Protein AF-A0A0D3BLN3-F1 (afdb_monomer_lite)

Structure (mmCIF, N/CA/C/O backbone):
data_AF-A0A0D3BLN3-F1
#
_entry.id   AF-A0A0D3BLN3-F1
#
loop_
_atom_site.group_PDB
_atom_site.id
_atom_site.type_symbol
_atom_site.label_atom_id
_atom_site.label_alt_id
_atom_site.label_comp_id
_atom_site.label_asym_id
_atom_site.label_entity_id
_atom_site.label_seq_id
_atom_site.pdbx_PDB_ins_code
_atom_site.Cartn_x
_atom_site.Cartn_y
_atom_site.Cartn_z
_atom_site.occupancy
_atom_site.B_iso_or_equiv
_atom_site.auth_seq_id
_atom_site.auth_comp_id
_atom_site.auth_asym_id
_atom_site.auth_atom_id
_atom_site.pdbx_PDB_model_num
ATOM 1 N N . MET A 1 1 ? 3.116 10.939 2.363 1.00 78.88 1 MET A N 1
ATOM 2 C CA . MET A 1 1 ? 2.546 9.571 2.457 1.00 78.88 1 MET A CA 1
ATOM 3 C C . MET A 1 1 ? 3.626 8.572 2.842 1.00 78.88 1 MET A C 1
ATOM 5 O O . MET A 1 1 ? 3.333 7.655 3.599 1.00 78.88 1 MET A O 1
ATOM 9 N N . ASP A 1 2 ? 4.854 8.776 2.370 1.00 84.81 2 ASP A N 1
ATOM 10 C CA . ASP A 1 2 ? 5.979 7.842 2.503 1.00 84.81 2 ASP A CA 1
ATOM 11 C C . ASP A 1 2 ? 6.351 7.542 3.940 1.00 84.81 2 ASP A C 1
ATOM 13 O O . ASP A 1 2 ? 6.530 6.384 4.280 1.00 84.81 2 ASP A O 1
ATOM 17 N N . VAL A 1 3 ? 6.323 8.543 4.816 1.00 88.19 3 VAL A N 1
ATOM 18 C CA . VAL A 1 3 ? 6.544 8.348 6.253 1.00 88.19 3 VAL A CA 1
ATOM 19 C C . VAL A 1 3 ? 5.638 7.256 6.844 1.00 88.19 3 VAL A C 1
ATOM 21 O O . VAL A 1 3 ? 6.102 6.374 7.561 1.00 88.19 3 VAL A O 1
ATOM 24 N N . PHE A 1 4 ? 4.347 7.251 6.501 1.00 90.88 4 PHE A N 1
ATOM 25 C CA . PHE A 1 4 ? 3.422 6.229 7.000 1.00 90.88 4 PHE A CA 1
ATOM 26 C C . PHE A 1 4 ? 3.628 4.869 6.307 1.00 90.88 4 PHE A C 1
ATOM 28 O O . PHE A 1 4 ? 3.431 3.825 6.917 1.00 90.88 4 PHE A O 1
ATOM 35 N N . ILE A 1 5 ? 4.049 4.855 5.040 1.00 91.25 5 ILE A N 1
ATOM 36 C CA . ILE A 1 5 ? 4.448 3.620 4.344 1.00 91.25 5 ILE A CA 1
ATOM 37 C C . ILE A 1 5 ? 5.713 3.024 4.982 1.00 91.25 5 ILE A C 1
ATOM 39 O O . ILE A 1 5 ? 5.778 1.813 5.186 1.00 91.25 5 ILE A O 1
ATOM 43 N N . ASN A 1 6 ? 6.678 3.861 5.365 1.00 89.31 6 ASN A N 1
ATOM 44 C CA . ASN A 1 6 ? 7.881 3.470 6.094 1.00 89.31 6 ASN A CA 1
ATOM 45 C C . ASN A 1 6 ? 7.524 2.904 7.469 1.00 89.31 6 ASN A C 1
ATOM 47 O O . ASN A 1 6 ? 8.066 1.873 7.849 1.00 89.31 6 ASN A O 1
ATOM 51 N N . LEU A 1 7 ? 6.553 3.504 8.166 1.00 92.69 7 LEU A N 1
ATOM 52 C CA . LEU A 1 7 ? 6.013 2.964 9.414 1.00 92.69 7 LEU A CA 1
ATOM 53 C C . LEU A 1 7 ? 5.456 1.545 9.217 1.00 92.69 7 LEU A C 1
ATOM 55 O O . LEU A 1 7 ? 5.794 0.637 9.971 1.00 92.69 7 LEU A O 1
ATOM 59 N N . LEU A 1 8 ? 4.632 1.323 8.186 1.00 93.69 8 LEU A N 1
ATOM 60 C CA . LEU A 1 8 ? 4.114 -0.017 7.878 1.00 93.69 8 LEU A CA 1
ATOM 61 C C . LEU A 1 8 ? 5.235 -1.001 7.519 1.00 93.69 8 LEU A C 1
ATOM 63 O O . LEU A 1 8 ? 5.170 -2.166 7.906 1.00 93.69 8 LEU A O 1
ATOM 67 N N . ARG A 1 9 ? 6.274 -0.534 6.816 1.00 92.06 9 ARG A N 1
ATOM 68 C CA . ARG A 1 9 ? 7.458 -1.335 6.491 1.00 92.06 9 ARG A CA 1
ATOM 69 C C . ARG A 1 9 ? 8.225 -1.744 7.748 1.00 92.06 9 ARG A C 1
ATOM 71 O O . ARG A 1 9 ? 8.541 -2.921 7.871 1.00 92.06 9 ARG A O 1
ATOM 78 N N . GLN A 1 10 ? 8.458 -0.813 8.672 1.00 91.00 10 GLN A N 1
ATOM 79 C CA . GLN A 1 10 ? 9.107 -1.069 9.960 1.00 91.00 10 GLN A CA 1
ATOM 80 C C . GLN A 1 10 ? 8.308 -2.099 10.768 1.00 91.00 10 GLN A C 1
ATOM 82 O O . GLN A 1 10 ? 8.830 -3.151 11.120 1.00 91.00 10 GLN A O 1
ATOM 87 N N . ARG A 1 11 ? 6.997 -1.875 10.938 1.00 94.38 11 ARG A N 1
ATOM 88 C CA . ARG A 1 11 ? 6.103 -2.818 11.633 1.00 94.38 11 ARG A CA 1
ATOM 89 C C . ARG A 1 11 ? 6.127 -4.221 11.019 1.00 94.38 11 ARG A C 1
ATOM 91 O O . ARG A 1 11 ? 6.076 -5.207 11.748 1.00 94.38 11 ARG A O 1
ATOM 98 N N . TYR A 1 12 ? 6.187 -4.320 9.690 1.00 94.38 12 TYR A N 1
ATOM 99 C CA . TYR A 1 12 ? 6.276 -5.600 8.985 1.00 94.38 12 TYR A CA 1
ATOM 100 C C . TYR A 1 12 ? 7.629 -6.291 9.167 1.00 94.38 12 TYR A C 1
ATOM 102 O O . TYR A 1 12 ? 7.666 -7.510 9.298 1.00 94.38 12 TYR A O 1
ATOM 110 N N . GLN A 1 13 ? 8.725 -5.531 9.193 1.00 90.44 13 GLN A N 1
ATOM 111 C CA . GLN A 1 13 ? 10.060 -6.064 9.471 1.00 90.44 13 GLN A CA 1
ATOM 112 C C . GLN A 1 13 ? 10.163 -6.602 10.901 1.00 90.44 13 GLN A C 1
ATOM 114 O O . GLN A 1 13 ? 10.694 -7.692 11.098 1.00 90.44 13 GLN A O 1
ATOM 119 N N . ASP A 1 14 ? 9.618 -5.874 11.876 1.00 92.75 14 ASP A N 1
ATOM 120 C CA . ASP A 1 14 ? 9.698 -6.251 13.288 1.00 92.75 14 ASP A CA 1
ATOM 121 C C . ASP A 1 14 ? 8.758 -7.415 13.632 1.00 92.75 14 ASP A C 1
ATOM 123 O O . ASP A 1 14 ? 9.100 -8.301 14.423 1.00 92.75 14 ASP A O 1
ATOM 127 N N . HIS A 1 15 ? 7.555 -7.425 13.049 1.00 93.88 15 HIS A N 1
ATOM 128 C CA . HIS A 1 15 ? 6.493 -8.373 13.390 1.00 93.88 15 HIS A CA 1
ATOM 129 C C . HIS A 1 15 ? 5.727 -8.888 12.157 1.00 93.88 15 HIS A C 1
ATOM 131 O O . HIS A 1 15 ? 4.517 -8.650 12.034 1.00 93.88 15 HIS A O 1
ATOM 137 N N . PRO A 1 16 ? 6.376 -9.642 11.250 1.00 93.31 16 PRO A N 1
ATOM 138 C CA . PRO A 1 16 ? 5.736 -10.144 10.031 1.00 93.31 16 PRO A CA 1
ATOM 139 C C . PRO A 1 16 ? 4.525 -11.046 10.316 1.00 93.31 16 PRO A C 1
ATOM 141 O O . PRO A 1 16 ? 3.570 -11.056 9.540 1.00 93.31 16 PRO A O 1
ATOM 144 N N . GLN A 1 17 ? 4.500 -11.734 11.463 1.00 94.31 17 GLN A N 1
ATOM 145 C CA . GLN A 1 17 ? 3.401 -12.610 11.884 1.00 94.31 17 GLN A CA 1
ATOM 146 C C . GLN A 1 17 ? 2.069 -11.883 12.132 1.00 94.31 17 GLN A C 1
ATOM 148 O O . GLN A 1 17 ? 1.027 -12.529 12.210 1.00 94.31 17 GLN A O 1
ATOM 153 N N . HIS A 1 18 ? 2.082 -10.554 12.286 1.00 94.44 18 HIS A N 1
ATOM 154 C CA . HIS A 1 18 ? 0.857 -9.761 12.434 1.00 94.44 18 HIS A CA 1
ATOM 155 C C . HIS A 1 18 ? 0.179 -9.450 11.093 1.00 94.44 18 HIS A C 1
ATOM 157 O O . HIS A 1 18 ? -0.935 -8.927 11.076 1.00 94.44 18 HIS A O 1
ATOM 163 N N . PHE A 1 19 ? 0.835 -9.748 9.971 1.00 96.06 19 PHE A N 1
ATOM 164 C CA . PHE A 1 19 ? 0.339 -9.445 8.638 1.00 96.06 19 PHE A CA 1
ATOM 165 C C . PHE A 1 19 ? -0.235 -10.688 7.967 1.00 96.06 19 PHE A C 1
ATOM 167 O O . PHE A 1 19 ? 0.141 -11.824 8.247 1.00 96.06 19 PHE A O 1
ATOM 174 N N . ARG A 1 20 ? -1.151 -10.465 7.023 1.00 94.75 20 ARG A N 1
ATOM 175 C CA . ARG A 1 20 ? -1.856 -11.530 6.301 1.00 94.75 20 ARG A CA 1
ATOM 176 C C . ARG A 1 20 ? -0.914 -12.439 5.505 1.00 94.75 20 ARG A C 1
ATOM 178 O O . ARG A 1 20 ? -1.281 -13.569 5.187 1.00 94.75 20 ARG A O 1
ATOM 185 N N . SER A 1 21 ? 0.250 -11.938 5.095 1.00 90.62 21 SER A N 1
ATOM 186 C CA . SER A 1 21 ? 1.186 -12.684 4.260 1.00 90.62 21 SER A CA 1
ATOM 187 C C . SER A 1 21 ? 2.630 -12.252 4.488 1.00 90.62 21 SER A C 1
ATOM 189 O O . SER A 1 21 ? 2.923 -11.065 4.540 1.00 90.62 21 SER A O 1
ATOM 191 N N . GLU A 1 22 ? 3.535 -13.231 4.495 1.00 85.56 22 GLU A N 1
ATOM 192 C CA . GLU A 1 22 ? 4.994 -13.035 4.496 1.00 85.56 22 GLU A CA 1
ATOM 193 C C . GLU A 1 22 ? 5.557 -12.637 3.114 1.00 85.56 22 GLU A C 1
ATOM 195 O O . GLU A 1 22 ? 6.760 -12.449 2.935 1.00 85.56 22 GLU A O 1
ATOM 200 N N . ARG A 1 23 ? 4.697 -12.526 2.093 1.00 86.56 23 ARG A N 1
ATOM 201 C CA . ARG A 1 23 ? 5.070 -12.144 0.722 1.00 86.56 23 ARG A CA 1
ATOM 202 C C . ARG A 1 23 ? 4.500 -10.778 0.367 1.00 86.56 23 ARG A C 1
ATOM 204 O O . ARG A 1 23 ? 3.853 -10.613 -0.667 1.00 86.56 23 ARG A O 1
ATOM 211 N N . MET A 1 24 ? 4.712 -9.812 1.252 1.00 88.44 24 MET A N 1
ATOM 212 C CA . MET A 1 24 ? 4.259 -8.435 1.094 1.00 88.44 24 MET A CA 1
ATOM 213 C C . MET A 1 24 ? 5.439 -7.470 1.000 1.00 88.44 24 MET A C 1
ATOM 215 O O . MET A 1 24 ? 6.502 -7.704 1.567 1.00 88.44 24 MET A O 1
ATOM 219 N N . CYS A 1 25 ? 5.243 -6.372 0.271 1.00 87.81 25 CYS A N 1
ATOM 220 C CA . CYS A 1 25 ? 6.199 -5.276 0.198 1.00 87.81 25 CYS A CA 1
ATOM 221 C C . CYS A 1 25 ? 5.449 -3.942 0.171 1.00 87.81 25 CYS A C 1
ATOM 223 O O . CYS A 1 25 ? 4.473 -3.786 -0.565 1.00 87.81 25 CYS A O 1
ATOM 225 N N . PHE A 1 26 ? 5.922 -2.987 0.970 1.00 89.31 26 PHE A N 1
ATOM 226 C CA . PHE A 1 26 ? 5.426 -1.616 1.006 1.00 89.31 26 PHE A CA 1
ATOM 227 C C . PHE A 1 26 ? 6.383 -0.714 0.225 1.00 89.31 26 PHE A C 1
ATOM 229 O O . PHE A 1 26 ? 7.485 -0.409 0.691 1.00 89.31 26 PHE A O 1
ATOM 236 N N . LEU A 1 27 ? 5.957 -0.313 -0.971 1.00 85.56 27 LEU A N 1
ATOM 237 C CA . LEU A 1 27 ? 6.724 0.537 -1.881 1.00 85.56 27 LEU A CA 1
ATOM 238 C C . LEU A 1 27 ? 6.333 2.004 -1.689 1.00 85.56 27 LEU A C 1
ATOM 240 O O . LEU A 1 27 ? 5.153 2.315 -1.517 1.00 85.56 27 LEU A O 1
ATOM 244 N N . ASP A 1 28 ? 7.321 2.892 -1.720 1.00 81.50 28 ASP A N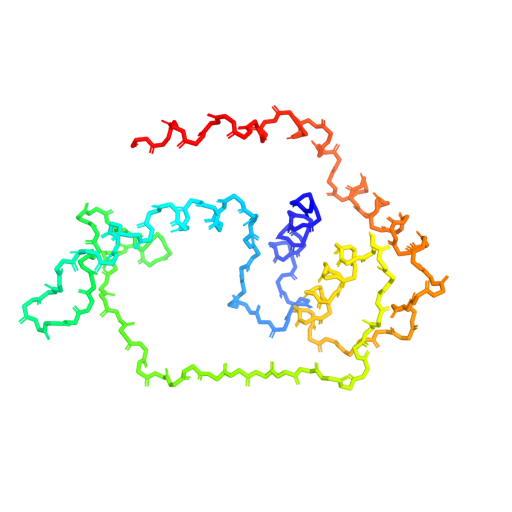 1
ATOM 245 C CA . ASP A 1 28 ? 7.098 4.336 -1.738 1.00 81.50 28 ASP A CA 1
ATOM 246 C C . ASP A 1 28 ? 6.638 4.826 -3.126 1.00 81.50 28 ASP A C 1
ATOM 248 O O . ASP A 1 28 ? 6.619 4.101 -4.132 1.00 81.50 28 ASP A O 1
ATOM 252 N N . HIS A 1 29 ? 6.225 6.091 -3.181 1.00 80.00 29 HIS A N 1
ATOM 253 C CA . HIS A 1 29 ? 5.788 6.695 -4.436 1.00 80.00 29 HIS A CA 1
ATOM 254 C C . HIS A 1 29 ? 6.952 7.003 -5.401 1.00 80.00 29 HIS A C 1
ATOM 256 O O . HIS A 1 29 ? 6.713 7.119 -6.609 1.00 80.00 29 HIS A O 1
ATOM 262 N N . ILE A 1 30 ? 8.192 7.111 -4.908 1.00 80.25 30 ILE A N 1
ATOM 263 C CA . ILE A 1 30 ? 9.392 7.395 -5.708 1.00 80.25 30 ILE A CA 1
ATOM 264 C C . ILE A 1 30 ? 9.680 6.210 -6.627 1.00 80.25 30 ILE A C 1
ATOM 266 O O . ILE A 1 30 ? 9.848 6.405 -7.833 1.00 80.25 30 ILE A O 1
ATOM 270 N N . PHE A 1 31 ? 9.607 4.981 -6.112 1.00 78.81 31 PHE A N 1
ATOM 271 C CA . PHE A 1 31 ? 9.728 3.762 -6.909 1.00 78.81 31 PHE A CA 1
ATOM 272 C C . PHE A 1 31 ? 8.732 3.758 -8.074 1.00 78.81 31 PHE A C 1
ATOM 274 O O . PHE A 1 31 ? 9.089 3.458 -9.211 1.00 78.81 31 PHE A O 1
ATOM 281 N N . SER A 1 32 ? 7.482 4.160 -7.826 1.00 79.88 32 SER A N 1
ATOM 282 C CA . SER A 1 32 ? 6.458 4.233 -8.878 1.00 79.88 32 SER A CA 1
ATOM 283 C C . SER A 1 32 ? 6.797 5.270 -9.957 1.00 79.88 32 SER A C 1
ATOM 285 O O . SER A 1 32 ? 6.510 5.054 -11.138 1.00 79.88 32 SER A O 1
ATOM 287 N N . ARG A 1 33 ? 7.421 6.394 -9.579 1.00 82.31 33 ARG A N 1
ATOM 288 C CA . ARG A 1 33 ? 7.885 7.425 -10.522 1.00 82.31 33 ARG A CA 1
ATOM 289 C C . ARG A 1 33 ? 9.068 6.938 -11.351 1.00 82.31 33 ARG A C 1
ATOM 291 O O . ARG A 1 33 ? 9.030 7.089 -12.571 1.00 82.31 33 ARG A O 1
ATOM 298 N N . GLN A 1 34 ? 10.066 6.331 -10.713 1.00 83.62 34 GLN A N 1
ATOM 299 C CA . GLN A 1 34 ? 11.221 5.743 -11.394 1.00 83.62 34 GLN A CA 1
ATOM 300 C C . GLN A 1 34 ? 10.779 4.638 -12.353 1.00 83.62 34 GLN A C 1
ATOM 302 O O . GLN A 1 34 ? 11.092 4.689 -13.538 1.00 83.62 34 GLN A O 1
ATOM 307 N N . TRP A 1 35 ? 9.938 3.712 -11.884 1.00 81.62 35 TRP A N 1
ATOM 308 C CA . TRP A 1 35 ? 9.373 2.657 -12.718 1.00 81.62 35 TRP A CA 1
ATOM 309 C C . TRP A 1 35 ? 8.662 3.225 -13.944 1.00 81.62 35 TRP A C 1
ATOM 311 O O . TRP A 1 35 ? 8.878 2.751 -15.055 1.00 81.62 35 TRP A O 1
ATOM 321 N N . ARG A 1 36 ? 7.837 4.268 -13.776 1.00 85.25 36 ARG A N 1
ATOM 322 C CA . ARG A 1 36 ? 7.168 4.936 -14.900 1.00 85.25 36 ARG A CA 1
ATOM 323 C C . ARG A 1 36 ? 8.166 5.541 -15.890 1.00 85.25 36 ARG A C 1
ATOM 325 O O . ARG A 1 36 ? 7.909 5.463 -17.089 1.00 85.25 36 ARG A O 1
ATOM 332 N N . ALA A 1 37 ? 9.242 6.157 -15.405 1.00 86.19 37 ALA A N 1
ATOM 333 C CA . ALA A 1 37 ? 10.267 6.766 -16.246 1.00 86.19 37 ALA A CA 1
ATOM 334 C C . ALA A 1 37 ? 11.050 5.715 -17.048 1.00 86.19 37 ALA A C 1
ATOM 336 O O . ALA A 1 37 ? 11.244 5.907 -18.241 1.00 86.19 37 ALA A O 1
ATOM 337 N N . SER A 1 38 ? 11.403 4.586 -16.427 1.00 82.69 38 SER A N 1
ATOM 338 C CA . SER A 1 38 ? 12.123 3.471 -17.064 1.00 82.69 38 SER A CA 1
ATOM 339 C C . SER A 1 38 ? 11.213 2.517 -17.849 1.00 82.69 38 SER A C 1
ATOM 341 O O . SER A 1 38 ? 11.690 1.657 -18.588 1.00 82.69 38 SER A O 1
ATOM 343 N N . TYR A 1 39 ? 9.888 2.629 -17.702 1.00 83.19 39 TYR A N 1
ATOM 344 C CA . TYR A 1 39 ? 8.936 1.728 -18.354 1.00 83.19 39 TYR A CA 1
ATOM 345 C C . TYR A 1 39 ? 9.037 1.709 -19.890 1.00 83.19 39 TYR A C 1
ATOM 347 O O . TYR A 1 39 ? 8.889 0.623 -20.456 1.00 83.19 39 TYR A O 1
ATOM 355 N N . PRO A 1 40 ? 9.265 2.834 -20.600 1.00 85.25 40 PRO A N 1
ATOM 356 C CA . PRO A 1 40 ? 9.489 2.817 -22.044 1.00 85.25 40 PRO A CA 1
ATOM 357 C C . PRO A 1 40 ? 10.718 1.997 -22.442 1.00 85.25 40 PRO A C 1
ATOM 359 O O . PRO A 1 40 ? 10.603 1.175 -23.352 1.00 85.25 40 PRO A O 1
ATOM 362 N N . ASP A 1 41 ? 11.833 2.155 -21.726 1.00 81.50 41 ASP A N 1
ATOM 363 C CA . ASP A 1 41 ? 13.080 1.427 -21.990 1.00 81.50 41 ASP A CA 1
ATOM 364 C C . ASP A 1 41 ? 12.862 -0.068 -21.780 1.00 81.50 41 ASP A C 1
ATOM 366 O O . ASP A 1 41 ? 13.037 -0.861 -22.708 1.00 81.50 41 ASP A O 1
ATOM 370 N N . PHE A 1 42 ? 12.293 -0.430 -20.624 1.00 75.50 42 PHE A N 1
ATOM 371 C CA . PHE A 1 42 ? 11.850 -1.794 -20.352 1.00 75.50 42 PHE A CA 1
ATOM 372 C C . PHE A 1 42 ? 10.937 -2.298 -21.472 1.00 75.50 42 PHE A C 1
ATOM 374 O O . PHE A 1 42 ? 11.123 -3.391 -21.983 1.00 75.50 42 PHE A O 1
ATOM 381 N N . LYS A 1 43 ? 9.956 -1.513 -21.930 1.00 77.38 43 LYS A N 1
ATOM 382 C CA . LYS A 1 43 ? 9.051 -1.925 -23.011 1.00 77.38 43 LYS A CA 1
ATOM 383 C C . LYS A 1 43 ? 9.755 -2.185 -24.341 1.00 77.38 43 LYS A C 1
ATOM 385 O O . LYS A 1 43 ? 9.277 -3.042 -25.084 1.00 77.38 43 LYS A O 1
ATOM 390 N N . SER A 1 44 ? 10.838 -1.471 -24.617 1.00 78.62 44 SER A N 1
ATOM 391 C CA . SER A 1 44 ? 11.621 -1.594 -25.844 1.00 78.62 44 SER A CA 1
ATOM 392 C C . SER A 1 44 ? 12.650 -2.730 -25.828 1.00 78.62 44 SER A C 1
ATOM 394 O O . SER A 1 44 ? 13.129 -3.112 -26.898 1.00 78.62 44 SER A O 1
ATOM 396 N N . ASP A 1 45 ? 12.945 -3.309 -24.660 1.00 74.44 45 ASP A N 1
ATOM 397 C CA . ASP A 1 45 ? 13.862 -4.442 -24.545 1.00 74.44 45 ASP A CA 1
ATOM 398 C C . ASP A 1 45 ? 13.396 -5.645 -25.366 1.00 74.44 45 ASP A C 1
ATOM 400 O O . ASP A 1 45 ? 12.257 -6.120 -25.267 1.00 74.44 45 ASP A O 1
ATOM 404 N N . LYS A 1 46 ? 14.325 -6.178 -26.165 1.00 73.00 46 LYS A N 1
ATOM 405 C CA . LYS A 1 46 ? 14.095 -7.398 -26.936 1.00 73.00 46 LYS A CA 1
ATOM 406 C C . LYS A 1 46 ? 13.993 -8.594 -25.991 1.00 73.00 46 LYS A C 1
ATOM 408 O O . LYS A 1 46 ? 14.762 -8.719 -25.035 1.00 73.00 46 LYS A O 1
ATOM 413 N N . GLY A 1 47 ? 13.036 -9.470 -26.291 1.00 70.75 47 GLY A N 1
ATOM 414 C CA . GLY A 1 47 ? 12.890 -10.743 -25.597 1.00 70.75 47 GLY A CA 1
ATOM 415 C C . GLY A 1 47 ? 14.109 -11.646 -25.784 1.00 70.75 47 GLY A C 1
ATOM 416 O O . GLY A 1 47 ? 14.933 -11.419 -26.676 1.00 70.75 47 GLY A O 1
ATOM 417 N N . ASP A 1 48 ? 14.216 -12.676 -24.949 1.00 69.56 48 ASP A N 1
ATOM 418 C CA . ASP A 1 48 ? 15.207 -13.731 -25.141 1.00 69.56 48 ASP A CA 1
ATOM 419 C C . ASP A 1 48 ? 14.963 -14.537 -26.439 1.00 69.56 48 ASP A C 1
ATOM 421 O O . ASP A 1 48 ? 14.029 -14.280 -27.204 1.00 69.56 48 ASP A O 1
ATOM 425 N N . ALA A 1 49 ? 15.808 -15.540 -26.700 1.00 67.38 49 ALA A N 1
ATOM 426 C CA . ALA A 1 49 ? 15.699 -16.403 -27.882 1.00 67.38 49 ALA A CA 1
ATOM 427 C C . ALA A 1 49 ? 14.345 -17.139 -28.003 1.00 67.38 49 ALA A C 1
ATOM 429 O O . ALA A 1 49 ? 14.001 -17.601 -29.088 1.00 67.38 49 ALA A O 1
ATOM 430 N N . ASN A 1 50 ? 13.571 -17.226 -26.918 1.00 65.50 50 ASN A N 1
ATOM 431 C CA . ASN A 1 50 ? 12.252 -17.850 -26.872 1.00 65.50 50 ASN A CA 1
ATOM 432 C C . ASN A 1 50 ? 11.109 -16.823 -26.967 1.00 65.50 50 ASN A C 1
ATOM 434 O O . ASN A 1 50 ? 9.941 -17.194 -26.851 1.00 65.50 50 ASN A O 1
ATOM 438 N N . GLY A 1 51 ? 11.418 -15.531 -27.140 1.00 61.75 51 GLY A N 1
ATOM 439 C CA . GLY A 1 51 ? 10.440 -14.443 -27.094 1.00 61.75 51 GLY A CA 1
ATOM 440 C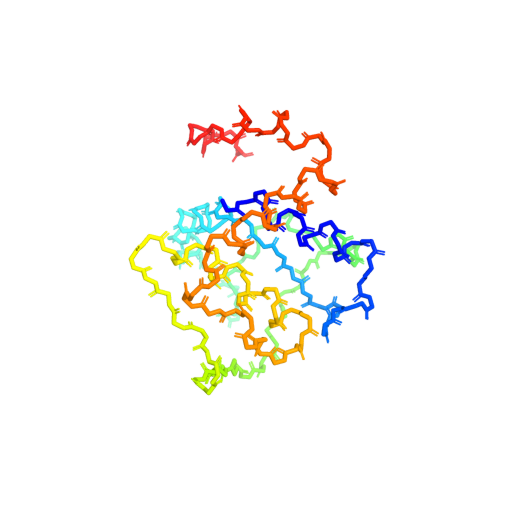 C . GLY A 1 51 ? 9.822 -14.240 -25.705 1.00 61.75 51 GLY A C 1
ATOM 441 O O . GLY A 1 51 ? 8.821 -13.532 -25.579 1.00 61.75 51 GLY A O 1
ATOM 442 N N . LEU A 1 52 ? 10.395 -14.863 -24.669 1.00 56.34 52 LEU A N 1
ATOM 443 C CA . LEU A 1 52 ? 9.915 -14.826 -23.295 1.00 56.34 52 LEU A CA 1
ATOM 444 C C . LEU A 1 52 ? 10.834 -13.942 -22.457 1.00 56.34 52 LEU A C 1
ATOM 446 O O . LEU A 1 52 ? 12.046 -14.088 -22.469 1.00 56.34 52 LEU A O 1
ATOM 450 N N . GLY A 1 53 ? 10.244 -13.030 -21.689 1.00 56.84 53 GLY A N 1
ATOM 451 C CA . GLY A 1 53 ? 11.001 -12.176 -20.781 1.00 56.84 53 GLY A CA 1
ATOM 452 C C . GLY A 1 53 ? 11.801 -11.097 -21.510 1.00 56.84 53 GLY A C 1
ATOM 453 O O . GLY A 1 53 ? 12.632 -11.350 -22.375 1.00 56.84 53 GLY A O 1
ATOM 454 N N . ARG A 1 54 ? 11.558 -9.848 -21.121 1.00 63.56 54 ARG A N 1
ATOM 455 C CA . ARG A 1 54 ? 12.499 -8.760 -21.389 1.00 63.56 54 ARG A CA 1
ATOM 456 C C . ARG A 1 54 ? 13.785 -9.116 -20.660 1.00 63.56 54 ARG A C 1
ATOM 458 O O . ARG A 1 54 ? 13.708 -9.532 -19.502 1.00 63.56 54 ARG A O 1
ATOM 465 N N . ARG A 1 55 ? 14.922 -9.068 -21.355 1.00 56.50 55 ARG A N 1
ATOM 466 C CA . ARG A 1 55 ? 16.222 -9.470 -20.810 1.00 56.50 55 ARG A CA 1
ATOM 467 C C . ARG A 1 55 ? 16.399 -8.787 -19.451 1.00 56.50 55 ARG A C 1
ATOM 469 O O . ARG A 1 55 ? 16.419 -7.564 -19.392 1.00 56.50 55 ARG A O 1
ATOM 476 N N . LEU A 1 56 ? 16.487 -9.556 -18.360 1.00 59.06 56 LEU A N 1
ATOM 477 C CA . LEU A 1 56 ? 16.982 -8.984 -17.108 1.00 59.06 56 LEU A CA 1
ATOM 478 C C . LEU A 1 56 ? 18.364 -8.412 -17.448 1.00 59.06 56 LEU A C 1
ATOM 480 O O . LEU A 1 56 ? 19.163 -9.153 -18.040 1.00 59.06 56 LEU A O 1
ATOM 484 N N . PRO A 1 57 ? 18.625 -7.116 -17.201 1.00 57.69 57 PRO A N 1
ATOM 485 C CA . PRO A 1 57 ? 19.902 -6.525 -17.564 1.00 57.69 57 PRO A CA 1
ATOM 486 C C . PRO A 1 57 ? 21.026 -7.383 -16.977 1.00 57.69 57 PRO A C 1
ATOM 488 O O . PRO A 1 57 ? 20.901 -7.926 -15.874 1.00 57.69 57 PRO A O 1
ATOM 491 N N . GLY A 1 58 ? 22.095 -7.586 -17.752 1.00 57.00 58 GLY A N 1
ATOM 492 C CA . GLY A 1 58 ? 23.245 -8.356 -17.282 1.00 57.00 58 GLY A CA 1
ATOM 493 C C . GLY A 1 58 ? 23.739 -7.764 -15.962 1.00 57.00 58 GLY A C 1
ATOM 494 O O . GLY A 1 58 ? 24.038 -6.577 -15.916 1.00 57.00 58 GLY A O 1
ATOM 495 N N . GLY A 1 59 ? 23.760 -8.569 -14.897 1.00 61.88 59 GLY A N 1
ATOM 496 C CA . GLY A 1 59 ? 24.064 -8.107 -13.535 1.00 61.88 59 GLY A CA 1
ATOM 497 C C . GLY A 1 59 ? 22.893 -8.175 -12.549 1.00 61.88 59 GLY A C 1
ATOM 498 O O . GLY A 1 59 ? 23.117 -8.008 -11.354 1.00 61.88 59 GLY A O 1
ATOM 499 N N . ALA A 1 60 ? 21.668 -8.476 -12.999 1.00 66.75 60 ALA A N 1
ATOM 500 C CA . ALA A 1 60 ? 20.567 -8.767 -12.081 1.00 66.75 60 ALA A CA 1
ATOM 501 C C . ALA A 1 60 ? 20.934 -9.937 -11.149 1.00 66.75 60 ALA A C 1
ATOM 503 O O . ALA A 1 60 ? 21.449 -10.963 -11.601 1.00 66.75 60 ALA A O 1
ATOM 504 N N . TRP A 1 61 ? 20.659 -9.784 -9.854 1.00 65.25 61 TRP A N 1
ATOM 505 C CA . TRP A 1 61 ? 21.007 -10.759 -8.823 1.00 65.25 61 TRP A CA 1
ATOM 506 C C . TRP A 1 61 ? 19.830 -10.955 -7.868 1.00 65.25 61 TRP A C 1
ATOM 508 O O . TRP A 1 61 ? 19.237 -9.988 -7.388 1.00 65.25 61 TRP A O 1
ATOM 518 N N . ASN A 1 62 ? 19.455 -12.203 -7.596 1.00 71.38 62 ASN A N 1
ATOM 519 C CA . ASN A 1 62 ? 18.486 -12.513 -6.559 1.00 71.38 62 ASN A CA 1
ATOM 520 C C . ASN A 1 62 ? 19.232 -12.590 -5.227 1.00 71.38 62 ASN A C 1
ATOM 522 O O . ASN A 1 62 ? 19.694 -13.655 -4.829 1.00 71.38 62 ASN A O 1
ATOM 526 N N . TYR A 1 63 ? 19.336 -11.456 -4.536 1.00 70.00 63 TYR A N 1
ATOM 527 C CA . TYR A 1 63 ? 20.043 -11.354 -3.255 1.00 70.00 63 TYR A CA 1
ATOM 528 C C . TYR A 1 63 ? 19.501 -12.286 -2.171 1.00 70.00 63 TYR A C 1
ATOM 530 O O . TYR A 1 63 ? 20.262 -12.720 -1.314 1.00 70.00 63 TYR A O 1
ATOM 538 N N . HIS A 1 64 ? 18.212 -12.630 -2.222 1.00 67.06 64 HIS A N 1
ATOM 539 C CA . HIS A 1 64 ? 17.628 -13.581 -1.281 1.00 67.06 64 HIS A CA 1
ATOM 540 C C . HIS A 1 64 ? 18.086 -15.019 -1.565 1.00 67.06 64 HIS A C 1
ATOM 542 O O . HIS A 1 64 ? 18.314 -15.788 -0.637 1.00 67.06 64 HIS A O 1
ATOM 548 N N . ALA A 1 65 ? 18.180 -15.408 -2.839 1.00 77.12 65 ALA A N 1
ATOM 549 C CA . ALA A 1 65 ? 18.546 -16.770 -3.232 1.00 77.12 65 ALA A CA 1
ATOM 550 C C . ALA A 1 65 ? 20.055 -16.974 -3.426 1.00 77.12 65 ALA A C 1
ATOM 552 O O . ALA A 1 65 ? 20.509 -18.111 -3.439 1.00 77.12 65 ALA A O 1
ATOM 553 N N . GLY A 1 66 ? 20.837 -15.903 -3.575 1.00 81.44 66 GLY A N 1
ATOM 554 C CA . GLY A 1 66 ? 22.261 -16.022 -3.871 1.00 81.44 66 GLY A CA 1
ATOM 555 C C . GLY A 1 66 ? 22.570 -16.325 -5.343 1.00 81.44 66 GLY A C 1
ATOM 556 O O . GLY A 1 66 ? 23.657 -16.807 -5.654 1.00 81.44 66 GLY A O 1
ATOM 557 N N . GLU A 1 67 ? 21.612 -16.117 -6.248 1.00 81.44 67 GLU A N 1
ATOM 558 C CA . GLU A 1 67 ? 21.656 -16.670 -7.606 1.00 81.44 67 GLU A CA 1
ATOM 559 C C . GLU A 1 67 ? 21.320 -15.623 -8.669 1.00 81.44 67 GLU A C 1
ATOM 561 O O . GLU A 1 67 ? 20.596 -14.654 -8.419 1.00 81.44 67 GLU A O 1
ATOM 566 N N . ILE A 1 68 ? 21.803 -15.844 -9.897 1.00 70.62 68 ILE A N 1
ATOM 567 C CA . ILE A 1 68 ? 21.349 -15.073 -11.057 1.00 70.62 68 ILE A CA 1
ATOM 568 C C . ILE A 1 68 ? 19.859 -15.396 -11.256 1.00 70.62 68 ILE A C 1
ATOM 570 O O . ILE A 1 68 ? 19.517 -16.562 -11.476 1.00 70.62 68 ILE A O 1
ATOM 574 N N . PRO A 1 69 ? 18.958 -14.401 -11.179 1.00 68.88 69 PRO A N 1
ATOM 575 C CA . PRO A 1 69 ? 17.538 -14.624 -11.327 1.00 68.88 69 PRO A CA 1
ATOM 576 C C . PRO A 1 69 ? 17.277 -15.146 -12.735 1.00 68.88 69 PRO A C 1
ATOM 578 O O . PRO A 1 69 ? 17.531 -14.472 -13.733 1.00 68.88 69 PRO A O 1
ATOM 581 N N . SER A 1 70 ? 16.757 -16.364 -12.811 1.00 65.38 70 SER A N 1
ATOM 582 C CA . SER A 1 70 ? 16.181 -16.879 -14.041 1.00 65.38 70 SER A CA 1
ATOM 583 C C . SER A 1 70 ? 14.804 -16.252 -14.238 1.00 65.38 70 SER A C 1
ATOM 585 O O . SER A 1 70 ? 14.052 -16.017 -13.285 1.00 65.38 70 SER A O 1
ATOM 587 N N . PHE A 1 71 ? 14.466 -15.939 -15.489 1.00 64.12 71 PHE A N 1
ATOM 588 C CA . PHE A 1 71 ? 13.121 -15.490 -15.815 1.00 64.12 71 PHE A CA 1
ATOM 589 C C . PHE A 1 71 ? 12.126 -16.611 -15.483 1.00 64.12 71 PHE A C 1
ATOM 591 O O . PHE A 1 71 ? 12.046 -17.623 -16.175 1.00 64.12 71 PHE A O 1
ATOM 598 N N . CYS A 1 72 ? 11.353 -16.413 -14.418 1.00 59.78 72 CYS A N 1
ATOM 599 C CA . CYS A 1 72 ? 10.325 -17.341 -13.975 1.00 59.78 72 CYS A CA 1
ATOM 600 C C . CYS A 1 72 ? 8.953 -16.712 -14.206 1.00 59.78 72 CYS A C 1
ATOM 602 O O . CYS A 1 72 ? 8.405 -16.034 -13.334 1.00 59.78 72 CYS A O 1
ATOM 604 N N . GLN A 1 73 ? 8.360 -16.942 -15.379 1.00 60.44 73 GLN A N 1
ATOM 605 C CA . GLN A 1 73 ? 6.946 -16.633 -15.554 1.00 60.44 73 GLN A CA 1
ATOM 606 C C . GLN A 1 73 ? 6.144 -17.576 -14.655 1.00 60.44 73 GLN A C 1
ATOM 608 O O . GLN A 1 73 ? 6.140 -18.787 -14.865 1.00 60.44 73 GLN A O 1
ATOM 613 N N . SER A 1 74 ? 5.429 -17.026 -13.671 1.00 69.19 74 SER A N 1
ATOM 614 C CA . SER A 1 74 ? 4.628 -17.835 -12.744 1.00 69.19 74 SER A CA 1
ATOM 615 C C . SER A 1 74 ? 3.559 -18.672 -13.458 1.00 69.19 74 SER A C 1
ATOM 617 O O . SER A 1 74 ? 3.057 -19.630 -12.877 1.00 69.19 74 SER A O 1
ATOM 619 N N . LYS A 1 75 ? 3.176 -18.282 -14.690 1.00 74.00 75 LYS A N 1
ATOM 620 C CA . LYS A 1 75 ? 2.038 -18.791 -15.484 1.00 74.00 75 LYS A CA 1
ATOM 621 C C . LYS A 1 75 ? 0.704 -18.783 -14.725 1.00 74.00 75 LYS A C 1
ATOM 623 O O . LYS A 1 75 ? -0.302 -19.258 -15.244 1.00 74.00 75 LYS A O 1
ATOM 628 N N . LYS A 1 76 ? 0.675 -18.221 -13.515 1.00 76.62 76 LYS A N 1
ATOM 629 C CA . LYS A 1 76 ? -0.532 -18.049 -12.722 1.00 76.62 76 LYS A CA 1
ATOM 630 C C . LYS A 1 76 ? -1.283 -16.847 -13.285 1.00 76.62 76 LYS A C 1
ATOM 632 O O . LYS A 1 76 ? -0.653 -15.809 -13.508 1.00 76.62 76 LYS A O 1
ATOM 637 N N . PRO A 1 77 ? -2.597 -16.962 -13.524 1.00 78.69 77 PRO A N 1
ATOM 638 C CA . PRO A 1 77 ? -3.385 -15.810 -13.917 1.00 78.69 77 PRO A CA 1
ATOM 639 C C . PRO A 1 77 ? -3.332 -14.769 -12.797 1.00 78.69 77 PRO A C 1
ATOM 641 O O . PRO A 1 77 ? -3.453 -15.108 -11.618 1.00 78.69 77 PRO A O 1
ATOM 644 N N . TYR A 1 78 ? -3.149 -13.502 -13.166 1.00 82.50 78 TYR A N 1
ATOM 645 C CA . TYR A 1 78 ? -3.383 -12.412 -12.229 1.00 82.50 78 TYR A CA 1
ATOM 646 C C . TYR A 1 78 ? -4.862 -12.418 -11.855 1.00 82.50 78 TYR A C 1
ATOM 648 O O . TYR A 1 78 ? -5.734 -12.336 -12.720 1.00 82.50 78 TYR A O 1
ATOM 656 N N . THR A 1 79 ? -5.137 -12.515 -10.562 1.00 85.06 79 THR A N 1
ATOM 657 C CA . THR A 1 79 ? -6.472 -12.330 -10.004 1.00 85.06 79 THR A CA 1
ATOM 658 C C . THR A 1 79 ? -6.541 -10.955 -9.363 1.00 85.06 79 THR A C 1
ATOM 660 O O . THR A 1 79 ? -5.556 -10.487 -8.793 1.00 85.06 79 THR A O 1
ATOM 663 N N . TYR A 1 80 ? -7.702 -10.315 -9.423 1.00 85.56 80 TYR A N 1
ATOM 664 C CA . TYR A 1 80 ? -7.961 -9.087 -8.686 1.00 85.56 80 TYR A CA 1
ATOM 665 C C . TYR A 1 80 ? -9.216 -9.273 -7.845 1.00 85.56 80 TYR A C 1
ATOM 667 O O . TYR A 1 80 ? -10.157 -9.956 -8.246 1.00 85.56 80 TYR A O 1
ATOM 675 N N . GLU A 1 81 ? -9.226 -8.645 -6.681 1.00 83.38 81 GLU A N 1
ATOM 676 C CA . GLU A 1 81 ? -10.397 -8.549 -5.828 1.00 83.38 81 GLU A CA 1
ATOM 677 C C . GLU A 1 81 ? -10.689 -7.068 -5.618 1.00 83.38 81 GLU A C 1
ATOM 679 O O . GLU A 1 81 ? -9.781 -6.272 -5.366 1.00 83.38 81 GLU A O 1
ATOM 684 N N . ARG A 1 82 ? -11.958 -6.683 -5.755 1.00 85.06 82 ARG A N 1
ATOM 685 C CA . ARG A 1 82 ? -12.408 -5.325 -5.461 1.00 85.06 82 ARG A CA 1
ATOM 686 C C . ARG A 1 82 ? -13.345 -5.380 -4.269 1.00 85.06 82 ARG A C 1
ATOM 688 O O . ARG A 1 82 ? -14.511 -5.738 -4.420 1.00 85.06 82 ARG A O 1
ATOM 695 N N . GLN A 1 83 ? -12.851 -4.971 -3.108 1.00 83.06 83 GLN A N 1
ATOM 696 C CA . GLN A 1 83 ? -13.710 -4.783 -1.951 1.00 83.06 83 GLN A CA 1
ATOM 697 C C . GLN A 1 83 ? -14.571 -3.536 -2.172 1.00 83.06 83 GLN A C 1
ATOM 699 O O . GLN A 1 83 ? -14.067 -2.469 -2.516 1.00 83.06 83 GLN A O 1
ATOM 704 N N . THR A 1 84 ? -15.888 -3.684 -2.047 1.00 84.38 84 THR A N 1
ATOM 705 C CA . THR A 1 84 ? -16.861 -2.581 -2.161 1.00 84.38 84 THR A CA 1
ATOM 706 C C . THR A 1 84 ? -17.711 -2.446 -0.904 1.00 84.38 84 THR A C 1
ATOM 708 O O . THR A 1 84 ? -18.114 -1.343 -0.540 1.00 84.38 84 THR A O 1
ATOM 711 N N . VAL A 1 85 ? -17.949 -3.557 -0.206 1.00 84.31 85 VAL A N 1
ATOM 712 C CA . VAL A 1 85 ? -18.700 -3.594 1.048 1.00 84.31 85 VAL A CA 1
ATOM 713 C C . VAL A 1 85 ? -17.825 -3.083 2.188 1.00 84.31 85 VAL A C 1
ATOM 715 O O . VAL A 1 85 ? -16.686 -3.516 2.352 1.00 84.31 85 VAL A O 1
ATOM 718 N N . GLY A 1 86 ? -18.363 -2.149 2.972 1.00 83.31 86 GLY A N 1
ATOM 719 C CA . GLY A 1 86 ? -17.682 -1.597 4.144 1.00 83.31 86 GLY A CA 1
ATOM 720 C C . GLY A 1 86 ? -16.530 -0.643 3.827 1.00 83.31 86 GLY A C 1
ATOM 721 O O . GLY A 1 86 ? -15.924 -0.137 4.766 1.00 83.31 86 GLY A O 1
ATOM 722 N N . VAL A 1 87 ? -16.242 -0.364 2.547 1.00 85.31 87 VAL A N 1
ATOM 723 C CA . VAL A 1 87 ? -15.168 0.560 2.164 1.00 85.31 87 VAL A CA 1
ATOM 724 C C . VAL A 1 87 ? -15.489 1.970 2.673 1.00 85.31 87 VAL A C 1
ATOM 726 O O . VAL A 1 87 ? -16.504 2.558 2.276 1.00 85.31 87 VAL A O 1
ATOM 729 N N . PRO A 1 88 ? -14.625 2.538 3.526 1.00 84.69 88 PRO A N 1
ATOM 730 C CA . PRO A 1 88 ? -14.767 3.889 4.041 1.00 84.69 88 PRO A CA 1
ATOM 731 C C . PRO A 1 88 ? -14.822 4.929 2.924 1.00 84.69 88 PRO A C 1
ATOM 733 O O . PRO A 1 88 ? -13.939 4.993 2.073 1.00 84.69 88 PRO A O 1
ATOM 736 N N . GLN A 1 89 ? -15.835 5.790 2.955 1.00 81.88 89 GLN A N 1
ATOM 737 C CA . GLN A 1 89 ? -15.890 6.965 2.084 1.00 81.88 89 GLN A CA 1
ATOM 738 C C . GLN A 1 89 ? -15.078 8.108 2.708 1.00 81.88 89 GLN A C 1
ATOM 740 O O . GLN A 1 89 ? -15.133 8.292 3.925 1.00 81.88 89 GLN A O 1
ATOM 745 N N . CYS A 1 90 ? -14.355 8.881 1.890 1.00 81.69 90 CYS A N 1
ATOM 746 C CA . CYS A 1 90 ? -13.576 10.055 2.307 1.00 81.69 90 CYS A CA 1
ATOM 747 C C . CYS A 1 90 ? -14.141 11.357 1.701 1.00 81.69 90 CYS A C 1
ATOM 749 O O . CYS A 1 90 ? -14.775 11.338 0.647 1.00 81.69 90 CYS A O 1
ATOM 751 N N . ARG A 1 91 ? -13.925 12.505 2.361 1.00 78.88 91 ARG A N 1
ATOM 752 C CA . ARG A 1 91 ? -14.196 13.832 1.776 1.00 78.88 91 ARG A CA 1
ATOM 753 C C . ARG A 1 91 ? -13.045 14.231 0.849 1.00 78.88 91 ARG A C 1
ATOM 755 O O . ARG A 1 91 ? -11.956 13.660 0.918 1.00 78.88 91 ARG A O 1
ATOM 762 N N . ALA A 1 92 ? -13.271 15.239 0.007 1.00 81.12 92 ALA A N 1
ATOM 763 C CA . ALA A 1 92 ? -12.183 15.881 -0.725 1.00 81.12 92 ALA A CA 1
ATOM 764 C C . ALA A 1 92 ? -11.099 16.353 0.266 1.00 81.12 92 ALA A C 1
ATOM 766 O O . ALA A 1 92 ? -11.419 16.987 1.269 1.00 81.12 92 ALA A O 1
ATOM 767 N N . GLY A 1 93 ? -9.841 15.991 0.004 1.00 84.00 93 GLY A N 1
ATOM 768 C CA . GLY A 1 93 ? -8.700 16.261 0.890 1.00 84.00 93 GLY A CA 1
ATOM 769 C C . GLY A 1 93 ? -8.345 15.137 1.873 1.00 84.00 93 GLY A C 1
ATOM 770 O O . GLY A 1 93 ? -7.223 15.111 2.365 1.00 84.00 93 GLY A O 1
ATOM 771 N N . ASP A 1 94 ? -9.232 14.161 2.102 1.00 8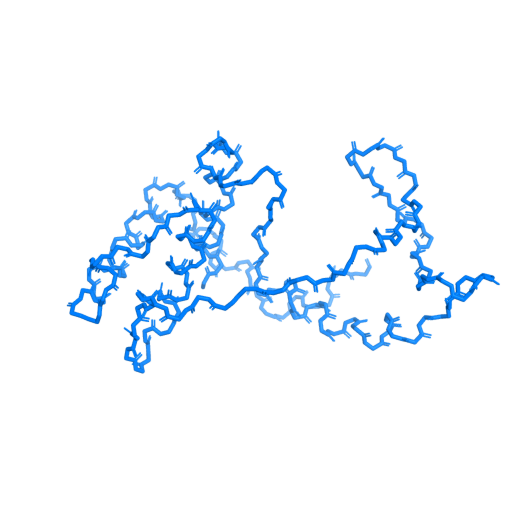7.94 94 ASP A N 1
ATOM 772 C CA . ASP A 1 94 ? -8.984 13.032 3.020 1.00 87.94 94 ASP A CA 1
ATOM 773 C C . ASP A 1 94 ? -8.580 11.731 2.313 1.00 87.94 94 ASP A C 1
ATOM 775 O O . ASP A 1 94 ? -8.409 10.693 2.956 1.00 87.94 94 ASP A O 1
ATOM 779 N N . CYS A 1 95 ? -8.400 11.764 0.992 1.00 89.06 95 CYS A N 1
ATOM 780 C CA . CYS A 1 95 ? -8.085 10.568 0.212 1.00 89.06 95 CYS A CA 1
ATOM 781 C C . CYS A 1 95 ? -6.768 9.908 0.641 1.00 89.06 95 CYS A C 1
ATOM 783 O O . CYS A 1 95 ? -6.706 8.684 0.690 1.00 89.06 95 CYS A O 1
ATOM 785 N N . GLY A 1 96 ? -5.744 10.683 1.011 1.00 90.81 96 GLY A N 1
ATOM 786 C CA . GLY A 1 96 ? -4.450 10.158 1.460 1.00 90.81 96 GLY A CA 1
ATOM 787 C C . GLY A 1 96 ? -4.563 9.300 2.727 1.00 90.81 96 GLY A C 1
ATOM 788 O O . GLY A 1 96 ? -4.301 8.099 2.661 1.00 90.81 96 GLY A O 1
ATOM 789 N N . PRO A 1 97 ? -5.005 9.864 3.870 1.00 91.69 97 PRO A N 1
ATOM 790 C CA . PRO A 1 97 ? -5.178 9.107 5.111 1.00 91.69 97 PRO A CA 1
ATOM 791 C C . PRO A 1 97 ? -6.076 7.874 4.957 1.00 91.69 97 PRO A C 1
ATOM 793 O O . PRO A 1 97 ? -5.744 6.802 5.457 1.00 91.69 97 PRO A O 1
ATOM 796 N N . PHE A 1 98 ? -7.186 7.998 4.225 1.00 93.00 98 PHE A N 1
ATOM 797 C CA . PHE A 1 98 ? -8.101 6.878 4.004 1.00 93.00 98 PHE A CA 1
ATOM 798 C C . PHE A 1 98 ? -7.482 5.787 3.124 1.00 93.00 98 PHE A C 1
ATOM 800 O O . PHE A 1 98 ? -7.657 4.610 3.424 1.00 93.00 98 PHE A O 1
ATOM 807 N N . THR A 1 99 ? -6.708 6.153 2.097 1.00 92.38 99 THR A N 1
ATOM 808 C CA . THR A 1 99 ? -5.965 5.190 1.265 1.00 92.38 99 THR A CA 1
ATOM 809 C C . THR A 1 99 ? -4.918 4.445 2.091 1.00 92.38 99 THR A C 1
ATOM 811 O O . THR A 1 99 ? -4.816 3.226 2.001 1.00 92.38 99 THR A O 1
ATOM 814 N N . LEU A 1 100 ? -4.174 5.145 2.951 1.00 93.75 100 LEU A N 1
ATOM 815 C CA . LEU A 1 100 ? -3.170 4.522 3.817 1.00 93.75 100 LEU A CA 1
ATOM 816 C C . LEU A 1 100 ? -3.803 3.553 4.822 1.00 93.75 100 LEU A C 1
ATOM 818 O O . LEU A 1 100 ? -3.317 2.437 4.991 1.00 93.75 100 LEU A O 1
ATOM 822 N N . LYS A 1 101 ? -4.927 3.935 5.437 1.00 93.69 101 LYS A N 1
ATOM 823 C CA . LYS A 1 101 ? -5.679 3.040 6.327 1.00 93.69 101 LYS A CA 1
ATOM 824 C C . LYS A 1 101 ? -6.321 1.870 5.591 1.00 93.69 101 LYS A C 1
ATOM 826 O O . LYS A 1 101 ? -6.401 0.780 6.149 1.00 93.69 101 LYS A O 1
ATOM 831 N N . TYR A 1 102 ? -6.733 2.068 4.341 1.00 93.06 102 TYR A N 1
ATOM 832 C CA . TYR A 1 102 ? -7.196 0.984 3.484 1.00 93.06 102 TYR A CA 1
ATOM 833 C C . TYR A 1 102 ? -6.080 -0.048 3.268 1.00 93.06 102 TYR A C 1
ATOM 835 O O . TYR A 1 102 ? -6.285 -1.232 3.529 1.00 93.06 102 TYR A O 1
ATOM 843 N N . ILE A 1 103 ? -4.885 0.404 2.868 1.00 93.38 103 ILE A N 1
ATOM 844 C CA . ILE A 1 103 ? -3.701 -0.452 2.689 1.00 93.38 103 ILE A CA 1
ATOM 845 C C . ILE A 1 103 ? -3.360 -1.192 3.989 1.00 93.38 103 ILE A C 1
ATOM 847 O O . ILE A 1 103 ? -3.158 -2.403 3.953 1.00 93.38 103 ILE A O 1
ATOM 851 N N . GLU A 1 104 ? -3.344 -0.491 5.127 1.00 95.12 104 GLU A N 1
ATOM 852 C CA . GLU A 1 104 ? -3.083 -1.083 6.445 1.00 95.12 104 GLU A CA 1
ATOM 853 C C . GLU A 1 104 ? -4.084 -2.204 6.768 1.00 95.12 104 GLU A C 1
ATOM 855 O O . GLU A 1 104 ? -3.667 -3.318 7.076 1.00 95.12 104 GLU A O 1
ATOM 860 N N . CYS A 1 105 ? -5.394 -1.965 6.616 1.00 94.06 105 CYS A N 1
ATOM 861 C CA . CYS A 1 105 ? -6.415 -2.986 6.885 1.00 94.06 105 CYS A CA 1
ATOM 862 C C . CYS A 1 105 ? -6.237 -4.221 5.988 1.00 94.06 105 CYS A C 1
ATOM 864 O O . CYS A 1 105 ? -6.290 -5.355 6.466 1.00 94.06 105 CYS A O 1
ATOM 866 N N . HIS A 1 106 ? -5.973 -4.015 4.694 1.00 92.12 106 HIS A N 1
ATOM 867 C CA . HIS A 1 106 ? -5.736 -5.113 3.758 1.00 92.12 106 HIS A CA 1
ATOM 868 C C . HIS A 1 106 ? -4.479 -5.915 4.082 1.00 92.12 106 HIS A C 1
ATOM 870 O O . HIS A 1 106 ? -4.495 -7.142 3.968 1.00 92.12 106 HIS A O 1
ATOM 876 N N . ALA A 1 107 ? -3.408 -5.235 4.486 1.00 94.31 107 ALA A N 1
ATOM 877 C CA . ALA A 1 107 ? -2.153 -5.873 4.842 1.00 94.31 107 ALA A CA 1
ATOM 878 C C . ALA A 1 107 ? -2.260 -6.699 6.126 1.00 94.31 107 ALA A C 1
ATOM 880 O O . ALA A 1 107 ? -1.697 -7.788 6.203 1.00 94.31 107 ALA A O 1
ATOM 881 N N . LEU A 1 108 ? -3.047 -6.225 7.091 1.00 94.88 108 LEU A N 1
ATOM 882 C CA . LEU A 1 108 ? -3.381 -6.965 8.309 1.00 94.88 108 LEU A CA 1
ATOM 883 C C . LEU A 1 108 ? -4.442 -8.056 8.073 1.00 94.88 108 LEU A C 1
ATOM 885 O O . LEU A 1 108 ? -4.652 -8.907 8.928 1.00 94.88 108 LEU A O 1
ATOM 889 N N . GLY A 1 109 ? -5.118 -8.053 6.919 1.00 92.81 109 GLY A N 1
ATOM 890 C CA . GLY A 1 109 ? -6.186 -9.006 6.607 1.00 92.81 109 GLY A CA 1
ATOM 891 C C . GLY A 1 109 ? -7.457 -8.801 7.433 1.00 92.81 109 GLY A C 1
ATOM 892 O O . GLY A 1 109 ? -8.196 -9.757 7.650 1.00 92.81 109 GLY A O 1
ATOM 893 N N . MET A 1 110 ? -7.709 -7.575 7.894 1.00 92.44 110 MET A N 1
ATOM 894 C CA . MET A 1 110 ? -8.862 -7.237 8.727 1.00 92.44 110 MET A CA 1
ATOM 895 C C . MET A 1 110 ? -9.980 -6.551 7.933 1.00 92.44 110 MET A C 1
ATOM 897 O O . MET A 1 110 ? -9.736 -5.875 6.932 1.00 92.44 110 MET A O 1
ATOM 901 N N . GLU A 1 111 ? -11.217 -6.679 8.416 1.00 91.62 111 GLU A N 1
ATOM 902 C CA . GLU A 1 111 ? -12.335 -5.872 7.923 1.00 91.62 111 GLU A CA 1
ATOM 903 C C . GLU A 1 111 ? -12.153 -4.390 8.275 1.00 91.62 111 GLU A C 1
ATOM 905 O O . GLU A 1 111 ? -11.519 -4.042 9.275 1.00 91.62 111 GLU A O 1
ATOM 910 N N . PHE A 1 112 ? -12.760 -3.501 7.484 1.00 92.19 112 PHE A N 1
ATOM 911 C CA . PHE A 1 112 ? -12.702 -2.066 7.751 1.00 92.19 112 PHE A CA 1
ATOM 912 C C . PHE A 1 112 ? -13.407 -1.716 9.068 1.00 92.19 112 PHE A C 1
ATOM 914 O O . PHE A 1 112 ? -14.617 -1.933 9.203 1.00 92.19 112 PHE A O 1
ATOM 921 N N . PRO A 1 113 ? -12.699 -1.107 10.037 1.00 91.62 113 PRO A N 1
ATOM 922 C CA . PRO A 1 113 ? -13.321 -0.689 11.282 1.00 91.62 113 PRO A CA 1
ATOM 923 C C . PRO A 1 113 ? -14.402 0.361 11.028 1.00 91.62 113 PRO A C 1
ATOM 925 O O . PRO A 1 113 ? -14.184 1.315 10.287 1.00 91.62 113 PRO A O 1
ATOM 928 N N . LYS A 1 114 ? -15.527 0.297 11.754 1.00 90.50 114 LYS A N 1
ATOM 929 C CA . LYS A 1 114 ? -16.554 1.365 11.726 1.00 90.50 114 LYS A CA 1
ATOM 930 C C . LYS A 1 114 ? -15.991 2.742 12.107 1.00 90.50 114 LYS A C 1
ATOM 932 O O . LYS A 1 114 ? -16.538 3.770 11.713 1.00 90.50 114 LYS A O 1
ATOM 937 N N . ALA A 1 115 ? -14.904 2.757 12.882 1.00 90.19 115 ALA A N 1
ATOM 938 C CA . ALA A 1 115 ? -14.184 3.967 13.257 1.00 90.19 115 ALA A CA 1
ATOM 939 C C . ALA A 1 115 ? -13.467 4.632 12.069 1.00 90.19 115 ALA A C 1
ATOM 941 O O . ALA A 1 115 ? -13.246 5.842 12.110 1.00 90.19 115 ALA A O 1
ATOM 942 N N . LEU A 1 116 ? -13.153 3.882 11.008 1.00 90.88 116 LEU A N 1
ATOM 943 C CA . LEU A 1 116 ? -12.613 4.403 9.759 1.00 90.88 116 LEU A CA 1
ATOM 944 C C . LEU A 1 116 ? -13.763 4.995 8.933 1.00 90.88 116 LEU A C 1
ATOM 946 O O . LEU A 1 116 ? -14.284 4.386 8.007 1.00 90.88 116 LEU A O 1
ATOM 950 N N . CYS A 1 117 ? -14.228 6.178 9.329 1.00 89.94 117 CYS A N 1
ATOM 951 C CA . CYS A 1 117 ? -15.336 6.868 8.679 1.00 89.94 117 CYS A CA 1
ATOM 952 C C . CYS A 1 117 ? -15.121 8.382 8.658 1.00 89.94 117 CYS A C 1
ATOM 954 O O . CYS A 1 117 ? -14.333 8.930 9.429 1.00 89.94 117 CYS A O 1
ATOM 956 N N . LEU A 1 118 ? -15.884 9.071 7.806 1.00 87.44 118 LEU A N 1
ATOM 957 C CA . LEU A 1 118 ? -15.811 10.524 7.607 1.00 87.44 118 LEU A CA 1
ATOM 958 C C . LEU A 1 118 ? -15.831 11.343 8.896 1.00 87.44 118 LEU A C 1
ATOM 960 O O . LEU A 1 118 ? -15.082 12.308 9.028 1.00 87.44 118 LEU A O 1
ATOM 964 N N . ARG A 1 119 ? -16.691 10.963 9.847 1.00 88.94 119 ARG A N 1
ATOM 965 C CA . ARG A 1 119 ? -16.855 11.691 11.113 1.00 88.94 119 ARG A CA 1
ATOM 966 C C . ARG A 1 119 ? -15.572 11.710 11.944 1.00 88.94 119 ARG A C 1
ATOM 968 O O . ARG A 1 119 ? -15.356 12.656 12.690 1.00 88.94 119 ARG A O 1
ATOM 975 N N . ASN A 1 120 ? -14.708 10.716 11.753 1.00 90.69 120 ASN A N 1
ATOM 976 C CA . ASN A 1 120 ? -13.482 10.535 12.518 1.00 90.69 120 ASN A CA 1
ATOM 977 C C . ASN A 1 120 ? -12.231 10.983 11.750 1.00 90.69 120 ASN A C 1
ATOM 979 O O . ASN A 1 120 ? -11.126 10.743 12.225 1.00 90.69 120 ASN A O 1
ATOM 983 N N . GLY A 1 121 ? -12.368 11.632 10.584 1.00 89.25 121 GLY A N 1
ATOM 984 C CA . GLY A 1 121 ? -11.234 11.991 9.720 1.00 89.25 121 GLY A CA 1
ATOM 985 C C . GLY A 1 121 ? -10.108 12.724 10.458 1.00 89.25 121 GLY A C 1
ATOM 986 O O . GLY A 1 121 ? -8.943 12.363 10.318 1.00 89.25 121 GLY A O 1
ATOM 987 N N . LYS A 1 122 ? -10.454 13.690 11.323 1.00 91.00 122 LYS A N 1
ATOM 988 C CA . LYS A 1 122 ? -9.481 14.398 12.172 1.00 91.00 122 LYS A CA 1
ATOM 989 C C . LYS A 1 122 ? -8.740 13.440 13.112 1.00 91.00 122 LYS A C 1
ATOM 991 O O . LYS A 1 122 ? -7.517 13.392 13.072 1.00 91.00 122 LYS A O 1
ATOM 996 N N . THR A 1 123 ? -9.475 12.645 13.885 1.00 93.06 123 THR A N 1
ATOM 997 C CA . THR A 1 123 ? -8.909 11.676 14.834 1.00 93.06 123 THR A CA 1
ATOM 998 C C . THR A 1 123 ? -8.040 10.628 14.140 1.00 93.06 123 THR A C 1
ATOM 1000 O O . THR A 1 123 ? -7.005 10.247 14.672 1.00 93.06 123 THR A O 1
ATOM 1003 N N . ILE A 1 124 ? -8.413 10.189 12.932 1.00 93.19 124 ILE A N 1
ATOM 1004 C CA . ILE A 1 124 ? -7.600 9.270 12.123 1.00 93.19 124 ILE A CA 1
ATOM 1005 C C . ILE A 1 124 ? -6.249 9.912 11.795 1.00 93.19 124 ILE A C 1
ATOM 1007 O O . ILE A 1 124 ? -5.217 9.285 12.019 1.00 93.19 124 ILE A O 1
ATOM 1011 N N . ARG A 1 125 ? -6.242 11.161 11.311 1.00 92.31 125 ARG A N 1
ATOM 1012 C CA . ARG A 1 125 ? -4.999 11.884 10.991 1.00 92.31 125 ARG A CA 1
ATOM 1013 C C . ARG A 1 125 ? -4.129 12.101 12.227 1.00 92.31 125 ARG A C 1
ATOM 1015 O O . ARG A 1 125 ? -2.931 11.860 12.165 1.00 92.31 125 ARG A O 1
ATOM 1022 N N . GLU A 1 126 ? -4.729 12.507 13.343 1.00 94.62 126 GLU A N 1
ATOM 1023 C CA . GLU A 1 126 ? -4.015 12.710 14.611 1.00 94.62 126 GLU A CA 1
ATOM 1024 C C . GLU A 1 126 ? -3.411 11.404 15.133 1.00 94.62 126 GLU A C 1
ATOM 1026 O O . GLU A 1 126 ? -2.252 11.385 15.539 1.00 94.62 126 GLU A O 1
ATOM 1031 N N . LYS A 1 127 ? -4.149 10.290 15.051 1.00 94.88 127 LYS A N 1
ATOM 1032 C CA . LYS A 1 127 ? -3.627 8.974 15.428 1.00 94.88 127 LYS A CA 1
ATOM 1033 C C . LYS A 1 127 ? -2.479 8.539 14.523 1.00 94.88 127 LYS A C 1
ATOM 1035 O O . LYS A 1 127 ? -1.491 8.020 15.019 1.00 94.88 127 LYS A O 1
ATOM 1040 N N . MET A 1 128 ? -2.585 8.769 13.214 1.00 94.69 128 MET A N 1
ATOM 1041 C CA . MET A 1 128 ? -1.488 8.481 12.286 1.00 94.69 128 MET A CA 1
ATOM 1042 C C . MET A 1 128 ? -0.239 9.304 12.611 1.00 94.69 128 MET A C 1
ATOM 1044 O O . MET A 1 128 ? 0.853 8.752 12.608 1.00 94.69 128 MET A O 1
ATOM 1048 N N . ALA A 1 129 ? -0.392 10.596 12.910 1.00 92.81 129 ALA A N 1
ATOM 1049 C CA . ALA A 1 129 ? 0.726 11.451 13.301 1.00 92.81 129 ALA A CA 1
ATOM 1050 C C . ALA A 1 129 ? 1.371 10.983 14.615 1.00 92.81 129 ALA A C 1
ATOM 1052 O O . ALA A 1 129 ? 2.592 10.914 14.704 1.00 92.81 129 ALA A O 1
ATOM 1053 N N . MET A 1 130 ? 0.559 10.609 15.607 1.00 94.00 130 MET A N 1
ATOM 1054 C CA . MET A 1 130 ? 1.039 10.041 16.868 1.00 94.00 130 MET A CA 1
ATOM 1055 C C . MET A 1 130 ? 1.846 8.757 16.642 1.00 94.00 130 MET A C 1
ATOM 1057 O O . MET A 1 130 ? 2.940 8.639 17.182 1.00 94.00 130 MET A O 1
ATOM 1061 N N . ASP A 1 131 ? 1.339 7.840 15.813 1.00 94.06 131 ASP A N 1
ATOM 1062 C CA . ASP A 1 131 ? 2.019 6.575 15.504 1.00 94.06 131 ASP A CA 1
ATOM 1063 C C . ASP A 1 131 ? 3.375 6.816 14.841 1.00 94.06 131 ASP A C 1
ATOM 1065 O O . ASP A 1 131 ? 4.367 6.196 15.207 1.00 94.06 131 ASP A O 1
ATOM 1069 N N . ILE A 1 132 ? 3.432 7.768 13.906 1.00 91.94 132 ILE A N 1
ATOM 1070 C CA . ILE A 1 132 ? 4.681 8.173 13.258 1.00 91.94 132 ILE A CA 1
ATOM 1071 C C . ILE A 1 132 ? 5.683 8.694 14.293 1.00 91.94 132 ILE A C 1
ATOM 1073 O O . ILE A 1 132 ? 6.812 8.225 14.323 1.00 91.94 132 ILE A O 1
ATOM 1077 N N . VAL A 1 133 ? 5.284 9.640 15.146 1.00 90.06 133 VAL A N 1
ATOM 1078 C CA . VAL A 1 133 ? 6.192 10.247 16.135 1.00 90.06 133 VAL A CA 1
ATOM 1079 C C . VAL A 1 133 ? 6.687 9.215 17.150 1.00 90.06 133 VAL A C 1
ATOM 1081 O O . VAL A 1 133 ? 7.844 9.254 17.560 1.00 90.06 133 VAL A O 1
ATOM 1084 N N . GLN A 1 134 ? 5.819 8.292 17.562 1.00 90.62 134 GLN A N 1
ATOM 1085 C CA . GLN A 1 134 ? 6.144 7.300 18.580 1.00 90.62 134 GLN A CA 1
ATOM 1086 C C . GLN A 1 134 ? 7.045 6.179 18.049 1.00 90.62 134 GLN A C 1
ATOM 1088 O O . GLN A 1 134 ? 7.943 5.734 18.760 1.00 90.62 134 GLN A O 1
ATOM 1093 N N . GLU A 1 135 ? 6.789 5.697 16.835 1.00 90.38 135 GLU A N 1
ATOM 1094 C CA . GLU A 1 135 ? 7.448 4.502 16.293 1.00 90.38 135 GLU A CA 1
ATOM 1095 C C . GLU A 1 135 ? 8.582 4.835 15.316 1.00 90.38 135 GLU A C 1
ATOM 1097 O O . GLU A 1 135 ? 9.451 4.000 15.081 1.00 90.38 135 GLU A O 1
ATOM 1102 N N . LEU A 1 136 ? 8.621 6.058 14.780 1.00 85.12 136 LEU A N 1
ATOM 1103 C CA . LEU A 1 136 ? 9.702 6.552 13.928 1.00 85.12 136 LEU A CA 1
ATOM 1104 C C . LEU A 1 136 ? 10.341 7.813 14.538 1.00 85.12 136 LEU A C 1
ATOM 1106 O O . LEU A 1 136 ? 10.234 8.900 13.965 1.00 85.12 136 LEU A O 1
ATOM 1110 N N . PRO A 1 137 ? 11.051 7.701 15.677 1.00 68.25 137 PRO A N 1
ATOM 1111 C CA . PRO A 1 137 ? 11.616 8.858 16.376 1.00 68.25 137 PRO A CA 1
ATOM 1112 C C . PRO A 1 137 ? 12.639 9.652 15.541 1.00 68.25 137 PRO A C 1
ATOM 1114 O O . PRO A 1 137 ? 12.837 10.836 15.794 1.00 68.25 137 PRO A O 1
ATOM 1117 N N . MET A 1 138 ? 13.253 9.039 14.518 1.00 65.50 138 MET A N 1
ATOM 1118 C CA . MET A 1 138 ? 14.182 9.715 13.594 1.00 65.50 138 MET A CA 1
ATOM 1119 C C . MET A 1 138 ? 13.511 10.278 12.330 1.00 65.50 138 MET A C 1
ATOM 1121 O O . MET A 1 138 ? 14.192 10.815 11.462 1.00 65.50 138 MET A O 1
ATOM 1125 N N . CYS A 1 139 ? 12.186 10.178 12.181 1.00 59.72 139 CYS A N 1
ATOM 1126 C CA . CYS A 1 139 ? 11.537 10.553 10.921 1.00 59.72 139 CYS A CA 1
ATOM 1127 C C . CYS A 1 139 ? 11.655 12.050 10.587 1.00 59.72 139 CYS A C 1
ATOM 1129 O O . CYS A 1 139 ? 11.597 12.421 9.416 1.00 59.72 139 CYS A O 1
ATOM 1131 N N . HIS A 1 140 ? 11.858 12.897 11.600 1.00 55.09 140 HIS A N 1
ATOM 1132 C CA . HIS A 1 140 ? 12.086 14.335 11.441 1.00 55.09 140 HIS A CA 1
ATOM 1133 C C . HIS A 1 140 ? 13.398 14.666 10.709 1.00 55.09 140 HIS A C 1
ATOM 1135 O O . HIS A 1 140 ? 13.537 15.762 10.175 1.00 55.09 140 HIS A O 1
ATOM 1141 N N . GLU A 1 141 ? 14.353 13.732 10.650 1.00 53.25 141 GLU A N 1
ATOM 1142 C CA . GLU A 1 141 ? 15.619 13.917 9.931 1.00 53.25 141 GLU A CA 1
ATOM 1143 C C . GLU A 1 141 ? 15.500 13.571 8.435 1.00 53.25 141 GLU A C 1
ATOM 1145 O O . GLU A 1 141 ? 16.317 14.016 7.629 1.00 53.25 141 GLU A O 1
ATOM 1150 N N . TRP A 1 142 ? 14.467 12.814 8.043 1.00 53.50 142 TRP A N 1
ATOM 1151 C CA . TRP A 1 142 ? 14.277 12.324 6.671 1.00 53.50 142 TRP A CA 1
ATOM 1152 C C . TRP A 1 142 ? 13.415 13.241 5.796 1.00 53.50 142 TRP A C 1
ATOM 1154 O O . TRP A 1 142 ? 13.427 13.093 4.577 1.00 53.50 142 TRP A O 1
ATOM 1164 N N . GLU A 1 143 ? 12.727 14.232 6.378 1.00 51.94 143 GLU A N 1
ATOM 1165 C CA . GLU A 1 143 ? 11.876 15.179 5.631 1.00 51.94 143 GLU A CA 1
ATOM 1166 C C . GLU A 1 143 ? 12.648 16.005 4.580 1.00 51.94 143 GLU A C 1
ATOM 1168 O O . GLU A 1 143 ? 12.033 16.555 3.672 1.00 51.94 143 GLU A O 1
ATOM 1173 N N . ASN A 1 144 ? 13.986 16.050 4.656 1.00 47.75 144 ASN A N 1
ATOM 1174 C CA . ASN A 1 144 ? 14.841 16.845 3.765 1.00 47.75 144 ASN A CA 1
ATOM 1175 C C . ASN A 1 144 ? 15.728 16.023 2.807 1.00 47.75 144 ASN A C 1
ATOM 1177 O O . ASN A 1 144 ? 16.538 16.612 2.092 1.00 47.75 144 ASN A O 1
ATOM 1181 N N . GLN A 1 145 ? 15.624 14.688 2.788 1.00 52.03 145 GLN A N 1
ATOM 1182 C CA . GLN A 1 145 ? 16.413 13.847 1.868 1.00 52.03 145 GLN A CA 1
ATOM 1183 C C . GLN A 1 145 ? 15.637 13.398 0.621 1.00 52.03 145 GLN A C 1
ATOM 1185 O O . GLN A 1 145 ? 16.263 13.083 -0.391 1.00 52.03 145 GLN A O 1
ATOM 1190 N N . ASP A 1 146 ? 14.305 13.486 0.636 1.00 51.44 146 ASP A N 1
ATOM 1191 C CA . ASP A 1 146 ? 13.437 13.252 -0.527 1.00 51.44 146 ASP A CA 1
ATOM 1192 C C . ASP A 1 146 ? 13.373 14.495 -1.437 1.00 51.44 146 ASP A C 1
ATOM 1194 O O . ASP A 1 146 ? 12.299 14.966 -1.818 1.00 51.44 146 ASP A O 1
ATOM 1198 N N . ASN A 1 147 ? 14.526 15.083 -1.774 1.00 52.34 147 ASN A N 1
ATOM 1199 C CA . ASN A 1 147 ? 14.550 16.171 -2.744 1.00 52.34 147 ASN A CA 1
ATOM 1200 C C . ASN A 1 147 ? 14.207 15.582 -4.125 1.00 52.34 147 ASN A C 1
ATOM 1202 O O . ASN A 1 147 ? 14.996 14.834 -4.708 1.00 52.34 147 ASN A O 1
ATOM 1206 N N . ASP A 1 148 ? 13.032 15.936 -4.652 1.00 53.50 148 ASP A N 1
ATOM 1207 C CA . ASP A 1 148 ? 12.492 15.529 -5.963 1.00 53.50 148 ASP A CA 1
ATOM 1208 C C . ASP A 1 148 ? 13.450 15.778 -7.151 1.00 53.50 148 ASP A C 1
ATOM 1210 O O . ASP A 1 148 ? 13.226 15.282 -8.260 1.00 53.50 148 ASP A O 1
ATOM 1214 N N . GLU A 1 149 ? 14.521 16.543 -6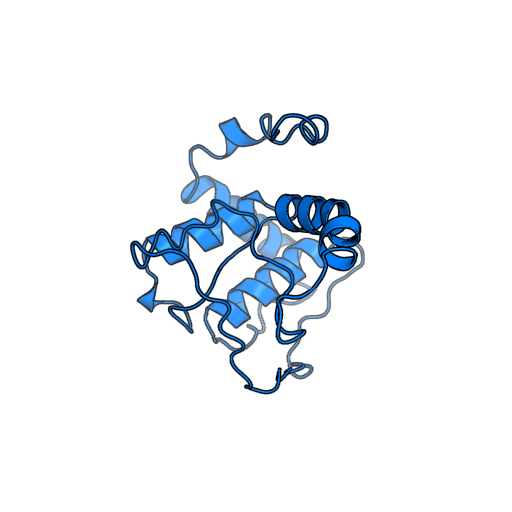.932 1.00 53.09 149 GLU A N 1
ATOM 1215 C CA . GLU A 1 149 ? 15.582 16.844 -7.894 1.00 53.09 149 GLU A CA 1
ATOM 1216 C C . GLU A 1 149 ? 16.595 15.705 -8.091 1.00 53.09 149 GLU A C 1
ATOM 1218 O O . GLU A 1 149 ? 17.321 15.703 -9.086 1.00 53.09 149 GLU A O 1
ATOM 1223 N N . ASN A 1 150 ? 16.635 14.699 -7.210 1.00 49.88 150 ASN A N 1
ATOM 1224 C CA . ASN A 1 150 ? 17.648 13.638 -7.265 1.00 49.88 150 ASN A CA 1
ATOM 1225 C C . ASN A 1 150 ? 17.302 12.468 -8.209 1.00 49.88 150 ASN A C 1
ATOM 1227 O O . ASN A 1 150 ? 17.908 11.403 -8.150 1.00 49.88 150 ASN A O 1
ATOM 1231 N N . LEU A 1 151 ? 16.372 12.664 -9.151 1.00 47.81 151 LEU A N 1
ATOM 1232 C CA . LEU A 1 151 ? 16.018 11.661 -10.169 1.00 47.81 151 LEU A CA 1
ATOM 1233 C C . LEU A 1 151 ? 17.179 11.314 -11.133 1.00 47.81 151 LEU A C 1
ATOM 1235 O O . LEU A 1 151 ? 17.017 10.455 -11.995 1.00 47.81 151 LEU A O 1
ATOM 1239 N N . ARG A 1 152 ? 18.321 12.009 -11.028 1.00 43.22 152 ARG A N 1
ATOM 1240 C CA . ARG A 1 152 ? 19.500 11.876 -11.898 1.00 43.22 152 ARG A CA 1
ATOM 1241 C C . ARG A 1 152 ? 20.697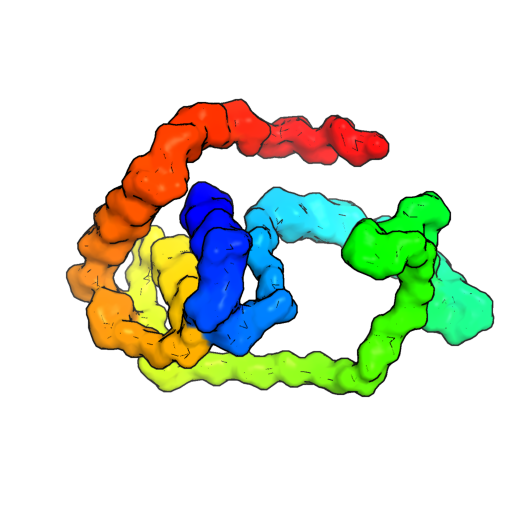 11.153 -11.272 1.00 43.22 152 ARG A C 1
ATOM 1243 O O . ARG A 1 152 ? 21.694 11.012 -11.965 1.00 43.22 152 ARG A O 1
ATOM 1250 N N . THR A 1 153 ? 20.658 10.739 -10.005 1.00 40.44 153 THR A N 1
ATOM 1251 C CA . THR A 1 153 ? 21.877 10.274 -9.301 1.00 40.44 153 THR A CA 1
ATOM 1252 C C . THR A 1 153 ? 22.007 8.769 -9.114 1.00 40.44 153 THR A C 1
ATOM 1254 O O . THR A 1 153 ? 22.934 8.322 -8.445 1.00 40.44 153 THR A O 1
ATOM 1257 N N . TYR A 1 154 ? 21.159 7.977 -9.761 1.00 43.75 154 TYR A N 1
ATOM 1258 C CA . TYR A 1 154 ? 21.385 6.539 -9.881 1.00 43.75 154 TYR A CA 1
ATOM 1259 C C . TYR A 1 154 ? 21.689 6.221 -11.349 1.00 43.75 154 TYR A C 1
ATOM 1261 O O . TYR A 1 154 ? 20.787 5.859 -12.105 1.00 43.75 154 TYR A O 1
ATOM 1269 N N . GLU A 1 155 ? 22.943 6.473 -11.745 1.00 34.84 155 GLU A N 1
ATOM 1270 C CA . GLU A 1 155 ? 23.564 5.859 -12.932 1.00 34.84 155 GLU A CA 1
ATOM 1271 C C . GLU A 1 155 ? 23.871 4.377 -12.677 1.00 34.84 155 GLU A C 1
ATOM 1273 O O . GLU A 1 155 ? 24.254 4.038 -11.530 1.00 34.84 155 GLU A O 1
#

Secondary structure (DSSP, 8-state):
-HHHHHHHHHHHHH-GGGSS-SS-----HHHHHHHHHHHHHHHHPPB-TTS-SBPPPTT--BTTTTBPPP-----PPPP-----TTPPP--TT-HHHHHHHHHHHHHHTPPPPTTSSGGGHHHHHHHHHHHHHHH-TTHHHHTTT--GGGTT---

Organism: NCBI:txid109376

Foldseek 3Di:
DVLLLVLVVVCCVVCVVLWPDPPDDRDDVVVVVLCVVCVVVQVPAQADPVSDDRPPPPPCAPPVVRGRDDDDDVPDDDDDDDDDPQQEDEDVVLCVLSVSVVVVCVGSVHHHDPCSYHVCSVVSVVVSVVSSCVRVVCVVVVPPVPPVVCSPPPD

Sequence (155 aa):
MDVFINLLRQRYQDHPQHFRSERMCFLDHIFSRQWRASYPDFKSDKGDANGLGRRLPGGAWNYHAGEIPSFCQSKKPYTYERQTVGVPQCRAGDCGPFTLKYIECHALGMEFPKALCLRNGKTIREKMAMDIVQELPMCHEWENQDNDENLRTYE

pLDDT: mean 79.42, std 14.75, range [34.84, 96.06]

InterPro domains:
  IPR003653 Ulp1 protease family, C-terminal catalytic domain [PF02902] (74-135)
  IPR038765 Papain-like cysteine peptidase superfamily [SSF54001] (1-134)

Radius of gyration: 19.31 Å; chains: 1; bounding box: 43×36×46 Å

=== Feature glossary ===
Reading guide. The protein is described through the following features:

Foldseek 3Di. A 3Di character summarizes, for each residue, the relative orientation of the Cα frame of its nearest spatial neighbor. Because it encodes fold topology rather than chemistry, 3Di alignments detect remote structural similarity that sequence alignment misses.

Contact-map, Ramachandran, and PAE plots. Plot images: a contact map (which residues are close in 3D, as an N×N binary image), a Ramachandran scatter (backbone torsion angles, revealing secondary-structure composition at a glance), and — for AlphaFold structures — a PAE heatmap (pairwise prediction confidence).

Radius of gyration, Cα contacts, bounding box. Radius of gyration (Rg) is the root-mean-square distance of Cα atoms from their centroid — a single number for overall size and compactness. A globular domain of N residues has Rg ≈ 2.2·N^0.38 Å; an extended or disordered chain has a much larger Rg. The Cα contact count is the number of residue pairs whose Cα atoms are within 8 Å and are more than four positions apart in sequence — a standard proxy for tertiary packing density. The bounding box is the smallest axis-aligned box enclosing all Cα atoms.

Secondary structure (8-state, DSSP). Eight-state secondary structure (DSSP): H is the canonical α-helix, G the tighter 3₁₀-helix, I the wider π-helix; E/B are β-structure, T and S are turns and bends, and '-' is everything else. DSSP derives these from the pattern of main-chain N–H···O=C hydrogen bonds, not from the sequence.

B-factor. B-factor (Debye–Waller factor) reflects atomic displacement in the crystal lattice. It is an experimental observable (units Å²), not a prediction; low values mean the atom is pinned down, high values mean it moves or is heterogeneous across the crystal.

pLDDT. pLDDT is the predicted lDDT-Cα score: AlphaFold's confidence that the local environment of each residue (all inter-atomic distances within 15 Å) is correctly placed. It is a per-residue number between 0 and 100, with higher meaning more reliable.

Nearest PDB structures. Nearest PDB neighbors are the top structural matches found by Foldseek wh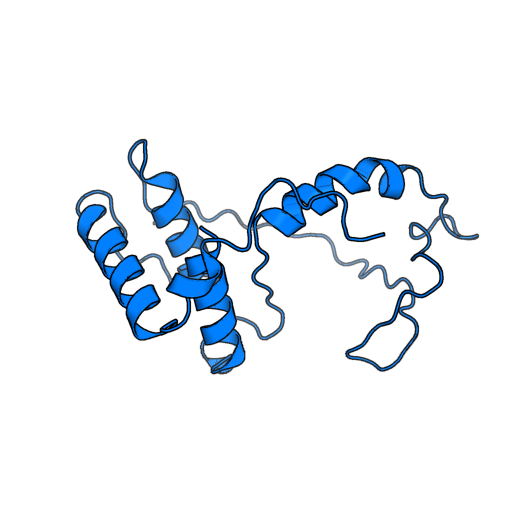en searching this structure against the entire Protein Data Bank. Each hit reports a TM-score (0 to 1; >0.5 almost always implies the same fold) and an E-value. These are *structural* homologs — they may share no detectable sequence similarity.

Solvent-accessible surface area. Accessible surface area quantifies burial. A residue with SASA near zero is packed into the hydrophobic core; one with SASA >100 Å² sits on the surface. Computed here via the Shrake–Rupley numerical algorithm with a 1.4 Å probe.

Rendered structure images. Structure images are PyMOL renders from six orthogonal camera directions. Cartoon representation draws helices as coils and strands as arrows; sticks shows the backbone as bonds; surface shows the solvent-excluded envelope. Rainbow coloring maps sequence position to hue (blue→red, N→C); chain coloring assigns a distinct color per polypeptide.

Backbone torsions (φ/ψ). φ (phi) and ψ (psi) are the two rotatable backbone dihedrals per residue: φ is the C(i-1)–N–Cα–C torsion, ψ is the N–Cα–C–N(i+1) torsion, both in degrees on (−180°, 180°]. α-helical residues cluster near (−60°, −45°); β-strand residues near (−120°, +130°). A Ramachandran plot is simply a scatter of (φ, ψ) for every residue.

Predicted aligned error. Predicted Aligned Error (PAE) is an AlphaFold confidence matrix: entry (i, j) is the expected error in the position of residue j, in ångströms, when the prediction is superimposed on the true structure at residue i. Low PAE within a block of residues means that block is internally rigid and well-predicted; high PAE between two blocks means their relative placement is uncertain even if each block individually is confident.

mmCIF coordinates. Structure coordinates are given as an mmCIF _atom_site loop: one row per atom with element, residue name, chain id, sequence number, and x/y/z position in Å. Only the four main-chain atoms per residue are included here; side chains are omitted to keep the record compact.

InterPro / GO / CATH / organism. Database cross-references. InterPro integrates a dozen domain/family signature databases into unified entries with residue-range hits. GO terms attach function/process/location labels with evidence codes. CATH codes position the fold in a four-level structural taxonomy. Organism is the NCBI-taxonomy species name.

Secondary structure (3-state, P-SEA). SS3 is a coarse helix/strand/coil call (letters a/b/c) made by the P-SEA algorithm from inter-Cα distances and dihedrals. It is less detailed than DSSP but needs only Cα positions.

Sequence. Sequence gives the chain of amino acids in standard one-letter code (A=alanine, C=cysteine, …, Y=tyrosine), read N→C. It is the only feature that is directly encoded by the gene; all structural features are derived from the folded form of this sequence.